Protein AF-A0A1F9DQ48-F1 (afdb_monomer_lite)

Foldseek 3Di:
DVQLLVQLLVLQVVPPVHDSVLLSVLLVQQCVLCVPVPDQDPVNVVPDDDPSLVSLCVVLVVDPCSVVSNVSNVCLVVCPDPSSLSSQLSVLLVVLLVLLQCVLVPNPCSVVVNVVSLVSRDDPSSNVVSVVSNVDRNCVVPDDPPDPPPDDPDDPPPPDD

Sequence (161 aa):
SFRTAIIGYILARLDPEADSRKTMLMCLFHDLHEARTGDHNYVNKRYVSVDEEGAIKDLAGKTPFADEIVSLTDEFNAGESLESRISRDADQIDLIMELKMQNDLGNRYADDWLHFALKRIVTENAKMMAQEILTTDSTDWWFDKKTDLWVNGPKNNKKSK

Structure (mmCIF, N/CA/C/O backbone):
data_AF-A0A1F9DQ48-F1
#
_entry.id   AF-A0A1F9DQ48-F1
#
loop_
_atom_site.group_PDB
_atom_site.id
_atom_site.type_symbol
_atom_site.label_atom_id
_atom_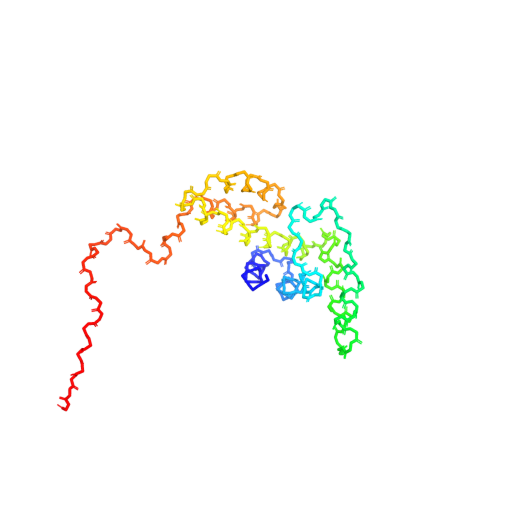site.label_alt_id
_atom_site.label_comp_id
_atom_site.label_asym_id
_atom_site.label_entity_id
_atom_site.label_seq_id
_atom_site.pdbx_PDB_ins_code
_atom_site.Cartn_x
_atom_site.Cartn_y
_atom_site.Cartn_z
_atom_site.occupancy
_atom_site.B_iso_or_equiv
_atom_site.auth_seq_id
_atom_site.auth_comp_id
_atom_site.auth_asym_id
_atom_site.auth_atom_id
_atom_site.pdbx_PDB_model_num
ATOM 1 N N . SER A 1 1 ? -0.394 -7.013 0.425 1.00 94.62 1 SER A N 1
ATOM 2 C CA . SER A 1 1 ? -0.089 -6.786 1.863 1.00 94.62 1 SER A CA 1
ATOM 3 C C . SER A 1 1 ? 1.387 -6.917 2.302 1.00 94.62 1 SER A C 1
ATOM 5 O O . SER A 1 1 ? 1.860 -5.994 2.953 1.00 94.62 1 SER A O 1
ATOM 7 N N . PHE A 1 2 ? 2.175 -7.981 2.034 1.00 98.06 2 PHE A N 1
ATOM 8 C CA . PHE A 1 2 ? 3.558 -8.063 2.596 1.00 98.06 2 PHE A CA 1
ATOM 9 C C . PHE A 1 2 ? 4.512 -6.954 2.106 1.00 98.06 2 PHE A C 1
ATOM 11 O O . PHE A 1 2 ? 5.084 -6.229 2.922 1.00 98.06 2 PHE A O 1
ATOM 18 N N . ARG A 1 3 ? 4.685 -6.797 0.783 1.00 98.25 3 ARG A N 1
ATOM 19 C CA . ARG A 1 3 ? 5.542 -5.737 0.217 1.00 98.25 3 ARG A CA 1
ATOM 20 C C . ARG A 1 3 ? 4.960 -4.354 0.529 1.00 98.25 3 ARG A C 1
ATOM 22 O O . ARG A 1 3 ? 5.708 -3.478 0.953 1.00 98.25 3 ARG A O 1
ATOM 29 N N . THR A 1 4 ? 3.634 -4.217 0.470 1.00 98.69 4 THR A N 1
ATOM 30 C CA . THR A 1 4 ? 2.868 -3.054 0.950 1.00 98.69 4 THR A CA 1
ATOM 31 C C . THR A 1 4 ? 3.257 -2.623 2.367 1.00 98.69 4 THR A C 1
ATOM 33 O O . THR A 1 4 ? 3.498 -1.447 2.612 1.00 98.69 4 THR A O 1
ATOM 36 N N . ALA A 1 5 ? 3.362 -3.561 3.312 1.00 98.75 5 ALA A N 1
ATOM 37 C CA . ALA A 1 5 ? 3.705 -3.261 4.701 1.00 98.75 5 ALA A CA 1
ATOM 38 C C . ALA A 1 5 ? 5.147 -2.763 4.856 1.00 98.75 5 ALA A C 1
ATOM 40 O O . ALA A 1 5 ? 5.396 -1.837 5.626 1.00 98.75 5 ALA A O 1
ATOM 41 N N . ILE A 1 6 ? 6.088 -3.323 4.089 1.00 98.81 6 ILE A N 1
ATOM 42 C CA . ILE A 1 6 ? 7.478 -2.845 4.054 1.00 98.81 6 ILE A CA 1
ATOM 43 C C . ILE A 1 6 ? 7.546 -1.434 3.461 1.00 98.81 6 ILE A C 1
ATOM 45 O O . ILE A 1 6 ? 8.198 -0.564 4.036 1.00 98.81 6 ILE A O 1
ATOM 49 N N . ILE A 1 7 ? 6.856 -1.189 2.342 1.00 98.81 7 ILE A N 1
ATOM 50 C CA . ILE A 1 7 ? 6.793 0.135 1.709 1.00 98.81 7 ILE A CA 1
ATOM 51 C C . ILE A 1 7 ? 6.168 1.151 2.672 1.00 98.81 7 ILE A C 1
ATOM 53 O O . ILE A 1 7 ? 6.746 2.210 2.897 1.00 98.81 7 ILE A O 1
ATOM 57 N N . GLY A 1 8 ? 5.035 0.812 3.293 1.00 98.75 8 GLY A N 1
ATOM 58 C CA . GLY A 1 8 ? 4.347 1.670 4.257 1.00 98.75 8 GLY A CA 1
ATOM 59 C C . GLY A 1 8 ? 5.219 1.997 5.465 1.00 98.75 8 GLY A C 1
ATOM 60 O O . GLY A 1 8 ? 5.305 3.156 5.861 1.00 98.75 8 GLY A O 1
ATOM 61 N N . TYR A 1 9 ? 5.950 1.010 5.995 1.00 98.81 9 TYR A N 1
ATOM 62 C CA . TYR A 1 9 ? 6.952 1.249 7.032 1.00 98.81 9 TYR A CA 1
ATOM 63 C C . TYR A 1 9 ? 8.018 2.249 6.565 1.00 98.81 9 TYR A C 1
ATOM 65 O O . TYR A 1 9 ? 8.298 3.205 7.279 1.00 98.81 9 TYR A O 1
ATOM 73 N N . ILE A 1 10 ? 8.595 2.074 5.371 1.00 98.69 10 ILE A N 1
ATOM 74 C CA . ILE A 1 10 ? 9.619 2.988 4.841 1.00 98.69 10 ILE A CA 1
ATOM 75 C C . ILE A 1 10 ? 9.057 4.405 4.678 1.00 98.69 10 ILE A C 1
ATOM 77 O O . ILE A 1 10 ? 9.678 5.351 5.155 1.00 98.69 10 ILE A O 1
ATOM 81 N N . LEU A 1 11 ? 7.885 4.561 4.061 1.00 98.69 11 LEU A N 1
ATOM 82 C CA . LEU A 1 11 ? 7.252 5.866 3.855 1.00 98.69 11 LEU A CA 1
ATOM 83 C C . LEU A 1 11 ? 6.939 6.565 5.179 1.00 98.69 11 LEU A C 1
ATOM 85 O O . LEU A 1 11 ? 7.270 7.737 5.335 1.00 98.69 11 LEU A O 1
ATOM 89 N N . ALA A 1 12 ? 6.394 5.841 6.158 1.00 98.56 12 ALA A N 1
ATOM 90 C CA . ALA A 1 12 ? 6.158 6.380 7.493 1.00 98.56 12 ALA A CA 1
ATOM 91 C C . ALA A 1 12 ? 7.463 6.733 8.221 1.00 98.56 12 ALA A C 1
ATOM 93 O O . ALA A 1 12 ? 7.483 7.634 9.040 1.00 98.56 12 ALA A O 1
ATOM 94 N N . ARG A 1 13 ? 8.587 6.069 7.925 1.00 9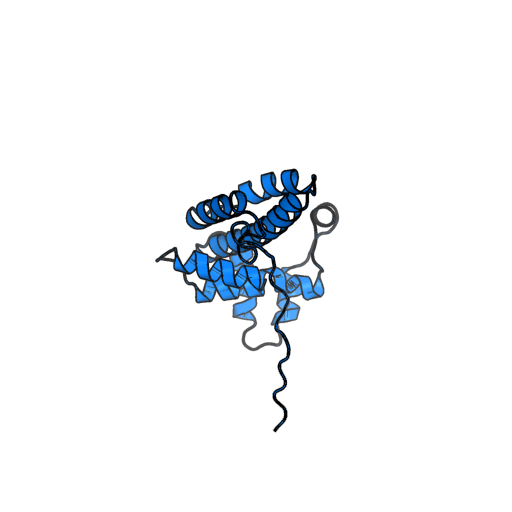8.44 13 ARG A N 1
ATOM 95 C CA . ARG A 1 13 ? 9.900 6.445 8.481 1.00 98.44 13 ARG A CA 1
ATOM 96 C C . ARG A 1 13 ? 10.510 7.687 7.829 1.00 98.44 13 ARG A C 1
ATOM 98 O O . ARG A 1 13 ? 11.432 8.254 8.414 1.00 98.44 13 ARG A O 1
ATOM 105 N N . LEU A 1 14 ? 10.023 8.088 6.657 1.00 97.81 14 LEU A N 1
ATOM 106 C CA . LEU A 1 14 ? 10.395 9.334 5.980 1.00 97.81 14 LEU A CA 1
ATOM 107 C C . LEU A 1 14 ? 9.519 10.522 6.411 1.00 97.81 14 LEU A C 1
ATOM 109 O O . LEU A 1 14 ? 9.837 11.659 6.066 1.00 97.81 14 LEU A O 1
ATOM 113 N N . ASP A 1 15 ? 8.439 10.272 7.154 1.00 96.44 15 ASP A N 1
ATOM 114 C CA . ASP A 1 15 ? 7.541 11.290 7.692 1.00 96.44 15 ASP A CA 1
ATOM 115 C C . ASP A 1 15 ? 7.629 11.308 9.233 1.00 96.44 15 ASP A C 1
ATOM 117 O O . ASP A 1 15 ? 7.250 10.335 9.884 1.00 96.44 15 ASP A O 1
ATOM 121 N N . PRO A 1 16 ? 8.155 12.379 9.856 1.00 94.62 16 PRO A N 1
ATOM 122 C CA . PRO A 1 16 ? 8.385 12.411 11.299 1.00 94.62 16 PRO A CA 1
ATOM 123 C C . PRO A 1 16 ? 7.100 12.389 12.140 1.00 94.62 16 PRO A C 1
ATOM 125 O O . PRO A 1 16 ? 7.186 12.117 13.338 1.00 94.62 16 PRO A O 1
ATOM 128 N N . GLU A 1 17 ? 5.939 12.692 11.553 1.00 97.44 17 GLU A N 1
ATOM 129 C CA . GLU A 1 17 ? 4.655 12.731 12.261 1.00 97.44 17 GLU A CA 1
ATOM 130 C C . GLU A 1 17 ? 3.898 11.396 12.195 1.00 97.44 17 GLU A C 1
ATOM 132 O O . GLU A 1 17 ? 2.944 11.200 12.946 1.00 97.44 17 GLU A O 1
ATOM 137 N N . ALA A 1 18 ? 4.322 10.468 11.331 1.00 98.19 18 ALA A N 1
ATOM 138 C CA . ALA A 1 18 ? 3.623 9.210 11.097 1.00 98.19 18 ALA A CA 1
ATOM 139 C C . ALA A 1 18 ? 4.001 8.109 12.102 1.00 98.19 18 ALA A C 1
ATOM 141 O O . ALA A 1 18 ? 5.177 7.839 12.373 1.00 98.19 18 ALA A O 1
ATOM 142 N N . ASP A 1 19 ? 3.004 7.359 12.578 1.00 98.62 19 ASP A N 1
ATOM 143 C CA . ASP A 1 19 ? 3.251 6.119 13.314 1.00 98.62 19 ASP A CA 1
ATOM 144 C C . ASP A 1 19 ? 3.556 4.960 12.346 1.00 98.62 19 ASP A C 1
ATOM 146 O O . ASP A 1 19 ? 2.673 4.338 11.743 1.00 98.62 19 ASP A O 1
ATOM 150 N N . SER A 1 20 ? 4.844 4.625 12.226 1.00 98.31 20 SER A N 1
ATOM 151 C CA . SER A 1 20 ? 5.310 3.514 11.381 1.00 98.31 20 SER A CA 1
ATOM 152 C C . SER A 1 20 ? 4.781 2.133 11.792 1.00 98.31 20 SER A C 1
ATOM 154 O O . SER A 1 20 ? 4.586 1.281 10.923 1.00 98.31 20 SER A O 1
ATOM 156 N N . ARG A 1 21 ? 4.511 1.890 13.085 1.00 98.31 21 ARG A N 1
ATOM 157 C CA . ARG A 1 21 ? 3.949 0.613 13.554 1.00 98.31 21 ARG A CA 1
ATOM 158 C C . ARG A 1 21 ? 2.496 0.509 13.119 1.00 98.31 21 ARG A C 1
ATOM 160 O O . ARG A 1 21 ? 2.104 -0.518 12.568 1.00 98.31 21 ARG A O 1
ATOM 167 N N . LYS A 1 22 ? 1.716 1.565 13.353 1.00 98.62 22 LYS A N 1
ATOM 168 C CA . LYS A 1 22 ? 0.306 1.628 12.957 1.00 98.62 22 LYS A CA 1
ATOM 169 C C . LYS A 1 22 ? 0.152 1.516 11.442 1.00 98.62 22 LYS A C 1
ATOM 171 O O . LYS A 1 22 ? -0.633 0.693 10.987 1.00 98.62 22 LYS A O 1
ATOM 176 N N . THR A 1 23 ? 0.957 2.254 10.677 1.00 98.75 23 THR A N 1
ATOM 177 C CA . THR A 1 23 ? 0.985 2.182 9.204 1.00 98.75 23 THR A CA 1
ATOM 178 C C . THR A 1 23 ? 1.276 0.760 8.723 1.00 98.75 23 THR A C 1
ATOM 180 O O . THR A 1 23 ? 0.556 0.217 7.894 1.00 98.75 23 THR A O 1
ATOM 183 N N . MET A 1 24 ? 2.297 0.105 9.287 1.00 98.62 24 MET A N 1
ATOM 184 C CA . MET A 1 24 ? 2.640 -1.270 8.917 1.00 98.62 24 MET A CA 1
ATOM 185 C C . MET A 1 24 ? 1.503 -2.257 9.225 1.00 98.62 24 MET A C 1
ATOM 187 O O . MET A 1 24 ? 1.204 -3.109 8.392 1.00 98.62 24 MET A O 1
ATOM 191 N N . LEU A 1 25 ? 0.856 -2.144 10.392 1.00 98.44 25 LEU A N 1
ATOM 192 C CA . LEU A 1 25 ? -0.304 -2.975 10.741 1.00 98.44 25 LEU A CA 1
ATOM 193 C C . LEU A 1 25 ? -1.488 -2.712 9.809 1.00 98.44 25 LEU A C 1
ATOM 195 O O . LEU A 1 25 ? -2.115 -3.656 9.341 1.00 98.44 25 LEU A O 1
ATOM 199 N N . MET A 1 26 ? -1.756 -1.449 9.487 1.00 98.62 26 MET A N 1
ATOM 200 C CA . MET A 1 26 ? -2.812 -1.067 8.557 1.00 98.62 26 MET A CA 1
ATOM 201 C C . MET A 1 26 ? -2.578 -1.679 7.169 1.00 98.62 26 MET A C 1
ATOM 203 O O . MET A 1 26 ? -3.468 -2.341 6.643 1.00 98.62 26 MET A O 1
ATOM 207 N N . CYS A 1 27 ? -1.362 -1.585 6.621 1.00 98.75 27 CYS A N 1
ATOM 208 C CA . CYS A 1 27 ? -0.995 -2.249 5.364 1.00 98.75 27 CYS A CA 1
ATOM 209 C C . CYS A 1 27 ? -1.172 -3.777 5.400 1.00 98.75 27 CYS A C 1
ATOM 211 O O . CYS A 1 27 ? -1.449 -4.384 4.367 1.00 98.75 27 CYS A O 1
ATOM 213 N N . LEU A 1 28 ? -0.986 -4.420 6.557 1.00 98.12 28 LEU A N 1
ATOM 214 C CA . LEU A 1 28 ? -1.168 -5.868 6.701 1.00 98.12 28 LEU A CA 1
ATOM 215 C C . LEU A 1 28 ? -2.641 -6.286 6.760 1.00 98.12 28 LEU A C 1
ATOM 217 O O . LEU A 1 28 ? -2.946 -7.411 6.378 1.00 98.12 28 LEU A O 1
ATOM 221 N N . PHE A 1 29 ? -3.524 -5.420 7.264 1.00 97.31 29 PHE A N 1
ATOM 222 C CA . PHE A 1 29 ? -4.925 -5.758 7.530 1.00 97.31 29 PHE A CA 1
ATOM 223 C C . PHE A 1 29 ? -5.933 -5.145 6.553 1.00 97.31 29 PHE A C 1
ATOM 225 O O . PHE A 1 29 ? -7.087 -5.574 6.550 1.00 97.31 29 PHE A O 1
ATOM 232 N N . HIS A 1 30 ? -5.535 -4.170 5.731 1.00 97.19 30 HIS A N 1
ATOM 233 C CA . HIS A 1 30 ? -6.461 -3.446 4.853 1.00 97.19 30 HIS A CA 1
ATOM 234 C C . HIS A 1 30 ? -7.255 -4.358 3.896 1.00 97.19 30 HIS A C 1
ATOM 236 O O . HIS A 1 30 ? -8.452 -4.158 3.713 1.00 97.19 30 HIS A O 1
ATOM 242 N N . ASP A 1 31 ? -6.613 -5.396 3.359 1.00 96.81 31 ASP A N 1
ATOM 243 C CA . ASP A 1 31 ? -7.163 -6.379 2.418 1.00 96.81 31 ASP A CA 1
ATOM 244 C C . ASP A 1 31 ? -7.611 -7.683 3.113 1.00 96.81 31 ASP A C 1
ATOM 246 O O . ASP A 1 31 ? -7.981 -8.654 2.458 1.00 96.81 31 ASP A O 1
ATOM 250 N N . LEU A 1 32 ? -7.633 -7.741 4.454 1.00 95.81 32 LEU A N 1
ATOM 251 C CA . LEU A 1 32 ? -7.908 -8.990 5.181 1.00 95.81 32 LEU A CA 1
ATOM 252 C C . LEU A 1 32 ? -9.296 -9.580 4.857 1.00 95.81 32 LEU A C 1
ATOM 254 O O . LEU A 1 32 ? -9.466 -10.803 4.850 1.00 95.81 32 LEU A O 1
ATOM 258 N N . HIS A 1 33 ? -10.285 -8.732 4.566 1.00 96.06 33 HIS A N 1
ATOM 259 C CA . HIS A 1 33 ? -11.633 -9.161 4.181 1.00 96.06 33 HIS A CA 1
ATOM 260 C C . HIS A 1 33 ? -11.655 -9.974 2.881 1.00 96.06 33 HIS A C 1
ATOM 262 O O . HIS A 1 33 ? -12.512 -10.852 2.728 1.00 96.06 33 HIS A O 1
ATOM 268 N N . GLU A 1 34 ? -10.677 -9.773 1.994 1.00 97.19 34 GLU A N 1
ATOM 269 C CA . GLU A 1 34 ? -10.556 -10.484 0.719 1.00 97.19 34 GLU A CA 1
ATOM 270 C C . GLU A 1 34 ? -10.331 -11.988 0.900 1.00 97.19 34 GLU A C 1
ATOM 272 O O . GLU A 1 34 ? -10.670 -12.776 0.017 1.00 97.19 34 GLU A O 1
ATOM 277 N N . ALA A 1 35 ? -9.895 -12.433 2.085 1.00 96.06 35 ALA A N 1
ATOM 278 C CA . ALA A 1 35 ? -9.862 -13.853 2.433 1.00 96.06 35 ALA A CA 1
ATOM 279 C C . ALA A 1 35 ? -11.251 -14.523 2.378 1.00 96.06 35 ALA A C 1
ATOM 281 O O . ALA A 1 35 ? -11.345 -15.744 2.241 1.00 96.06 35 ALA A O 1
ATOM 282 N N . ARG A 1 36 ? -12.333 -13.741 2.503 1.00 96.69 36 ARG A N 1
ATOM 283 C CA . ARG A 1 36 ? -13.723 -14.215 2.401 1.00 96.69 36 ARG A CA 1
ATOM 284 C C . ARG A 1 36 ? -14.442 -13.719 1.158 1.00 96.69 36 ARG A C 1
ATOM 286 O O . ARG A 1 36 ? -15.308 -14.430 0.655 1.00 96.69 36 ARG A O 1
ATOM 293 N N . THR A 1 37 ? -14.120 -12.516 0.696 1.00 96.75 37 THR A N 1
ATOM 294 C CA . THR A 1 37 ? -14.825 -11.877 -0.423 1.00 96.75 37 THR A CA 1
ATOM 295 C C . THR A 1 37 ? -14.155 -12.144 -1.769 1.00 96.75 37 THR A C 1
ATOM 297 O O . THR A 1 37 ? -14.819 -12.064 -2.795 1.00 96.75 37 THR A O 1
ATOM 300 N N . GLY A 1 38 ? -12.873 -12.525 -1.765 1.00 96.25 38 GLY A N 1
ATOM 301 C CA . GLY A 1 38 ? -12.007 -12.526 -2.941 1.00 96.25 38 GLY A CA 1
ATOM 302 C C . GLY A 1 38 ? -11.498 -11.122 -3.288 1.00 96.25 38 GLY A C 1
ATOM 303 O O . GLY A 1 38 ? -12.111 -10.125 -2.904 1.00 96.25 38 GLY A O 1
ATOM 304 N N . ASP A 1 39 ? -10.394 -11.062 -4.038 1.00 94.88 39 ASP A N 1
ATOM 305 C CA . ASP A 1 39 ? -9.863 -9.818 -4.614 1.00 94.88 39 ASP A CA 1
ATOM 306 C C . ASP A 1 39 ? -10.740 -9.382 -5.796 1.00 94.88 39 ASP A C 1
ATOM 308 O O . ASP A 1 39 ? -10.876 -10.072 -6.817 1.00 94.88 39 ASP A O 1
ATOM 312 N N . HIS A 1 40 ? -11.379 -8.226 -5.641 1.00 94.06 40 HIS A N 1
ATOM 313 C CA . HIS A 1 40 ? -12.267 -7.664 -6.642 1.00 94.06 40 HIS A CA 1
ATOM 314 C C . HIS A 1 40 ? -11.521 -6.700 -7.557 1.00 94.06 40 HIS A C 1
ATOM 316 O O . HIS A 1 40 ? -11.389 -5.503 -7.289 1.00 94.06 40 HIS A O 1
ATOM 322 N N . ASN A 1 41 ? -11.147 -7.201 -8.732 1.00 92.31 41 ASN A N 1
ATOM 323 C CA . ASN A 1 41 ? -10.528 -6.381 -9.763 1.00 92.31 41 ASN A CA 1
ATOM 324 C C . ASN A 1 41 ? -11.495 -5.325 -10.347 1.00 92.31 41 ASN A C 1
ATOM 326 O O . ASN A 1 41 ? -12.692 -5.256 -10.049 1.00 92.31 41 ASN A O 1
ATOM 330 N N . TYR A 1 42 ? -10.971 -4.499 -11.254 1.00 90.00 42 TYR A N 1
ATOM 331 C CA . TYR A 1 42 ? -11.713 -3.410 -11.894 1.00 90.00 42 TYR A CA 1
ATOM 332 C C . TYR A 1 42 ? -13.034 -3.836 -12.566 1.00 90.00 42 TYR A C 1
ATOM 334 O O . TYR A 1 42 ? -13.992 -3.064 -12.573 1.00 90.00 42 TYR A O 1
ATOM 342 N N . VAL A 1 43 ? -13.109 -5.047 -13.125 1.00 94.38 43 VAL A N 1
ATOM 343 C CA . VAL A 1 43 ? -14.338 -5.569 -13.739 1.00 94.38 43 VAL A CA 1
ATOM 344 C C . VAL A 1 43 ? -15.343 -5.965 -12.661 1.00 94.38 43 VAL A C 1
ATOM 346 O O . VAL A 1 43 ? -16.513 -5.605 -12.775 1.00 94.38 43 VAL A O 1
ATOM 349 N N . ASN A 1 44 ? -14.904 -6.641 -11.593 1.00 95.56 44 ASN A N 1
ATOM 350 C CA . ASN A 1 44 ? -15.782 -7.035 -10.485 1.00 95.56 44 ASN A CA 1
ATOM 351 C C . ASN A 1 44 ? -16.448 -5.820 -9.829 1.00 95.56 44 ASN A C 1
ATOM 353 O O . ASN A 1 44 ? -17.660 -5.837 -9.618 1.00 95.56 44 ASN A O 1
ATOM 357 N N . LYS A 1 45 ? -15.695 -4.730 -9.625 1.00 91.69 45 LYS A N 1
ATOM 358 C CA . LYS A 1 45 ? -16.196 -3.471 -9.040 1.00 91.69 45 LYS A CA 1
ATOM 359 C C . LYS A 1 45 ? -17.356 -2.826 -9.817 1.00 91.69 45 LYS A C 1
ATOM 361 O O . LYS A 1 45 ? -18.028 -1.952 -9.282 1.00 91.69 45 LYS A O 1
ATOM 366 N N . ARG A 1 46 ? -17.618 -3.236 -11.066 1.00 95.00 46 ARG A N 1
ATOM 367 C CA . ARG A 1 46 ? -18.760 -2.748 -11.866 1.00 95.00 46 ARG A CA 1
ATOM 368 C C . ARG A 1 46 ? -20.069 -3.486 -11.594 1.00 95.00 46 ARG A C 1
ATOM 370 O O . ARG A 1 46 ? -21.126 -2.954 -11.919 1.00 95.00 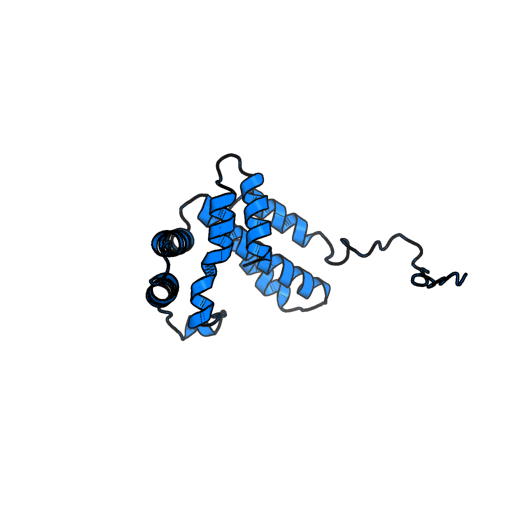46 ARG A O 1
ATOM 377 N N . TYR A 1 47 ? -20.000 -4.708 -11.075 1.00 96.50 47 TYR A N 1
ATOM 378 C CA . TYR A 1 47 ? -21.150 -5.618 -11.028 1.00 96.50 47 TYR A CA 1
ATOM 379 C C . TYR A 1 47 ? -21.389 -6.238 -9.652 1.00 96.50 47 TYR A C 1
ATOM 381 O O . TYR A 1 47 ? -22.453 -6.808 -9.431 1.00 96.50 47 TYR A O 1
ATOM 389 N N . VAL A 1 48 ? -20.419 -6.149 -8.742 1.00 96.44 48 VAL A N 1
ATOM 390 C CA . VAL A 1 48 ? -20.474 -6.787 -7.428 1.00 96.44 48 VAL A CA 1
ATOM 391 C C . VAL A 1 48 ? -20.377 -5.730 -6.334 1.00 96.44 48 VAL A C 1
ATOM 393 O O . VAL A 1 48 ? -19.469 -4.901 -6.345 1.00 96.44 48 VAL A O 1
ATOM 396 N N . SER A 1 49 ? -21.301 -5.788 -5.376 1.00 95.62 49 SER A N 1
ATOM 397 C CA . SER A 1 49 ? -21.236 -5.036 -4.121 1.00 95.62 49 SER A CA 1
ATOM 398 C C . SER A 1 49 ? -20.737 -5.960 -3.014 1.00 95.62 49 SER A C 1
ATOM 400 O O . SER A 1 49 ? -21.277 -7.053 -2.844 1.00 95.62 49 SER A O 1
ATOM 402 N N . VAL A 1 50 ? -19.700 -5.535 -2.294 1.00 95.06 50 VAL A N 1
ATOM 403 C CA . VAL A 1 50 ? -19.049 -6.320 -1.236 1.00 95.06 50 VAL A CA 1
ATOM 404 C C . VAL A 1 50 ? -19.513 -5.834 0.124 1.00 95.06 50 VAL A C 1
ATOM 406 O O . VAL A 1 50 ? -19.561 -4.631 0.362 1.00 95.06 50 VAL A O 1
ATOM 409 N N . ASP A 1 51 ? -19.821 -6.771 1.014 1.00 96.62 51 ASP A N 1
ATOM 410 C CA . ASP A 1 51 ? -20.005 -6.495 2.437 1.00 96.62 51 ASP A CA 1
ATOM 411 C C . ASP A 1 51 ? -18.663 -6.658 3.171 1.00 96.62 51 ASP A C 1
ATOM 413 O O . ASP A 1 51 ? -18.388 -7.690 3.789 1.00 96.62 51 ASP A O 1
ATOM 417 N N . GLU A 1 52 ? -17.780 -5.664 3.024 1.00 95.25 52 GLU A N 1
ATOM 418 C CA . GLU A 1 52 ? -16.453 -5.669 3.661 1.00 95.25 52 GLU A CA 1
ATOM 419 C C . GLU A 1 52 ? -16.568 -5.623 5.191 1.00 95.25 52 GLU A C 1
ATOM 421 O O . GLU A 1 52 ? -15.851 -6.336 5.895 1.00 95.25 52 GLU A O 1
ATOM 426 N N . GLU A 1 53 ? -17.513 -4.830 5.706 1.00 93.94 53 GLU A N 1
ATOM 427 C CA . GLU A 1 53 ? -17.750 -4.660 7.141 1.00 93.94 53 GLU A CA 1
ATOM 428 C C . GLU A 1 53 ? -18.189 -5.980 7.788 1.00 93.94 53 GLU A C 1
ATOM 430 O O . GLU A 1 53 ? -17.623 -6.396 8.804 1.00 93.94 53 GLU A O 1
ATOM 435 N N . GLY A 1 54 ? -19.156 -6.682 7.185 1.00 96.25 54 GLY A N 1
ATOM 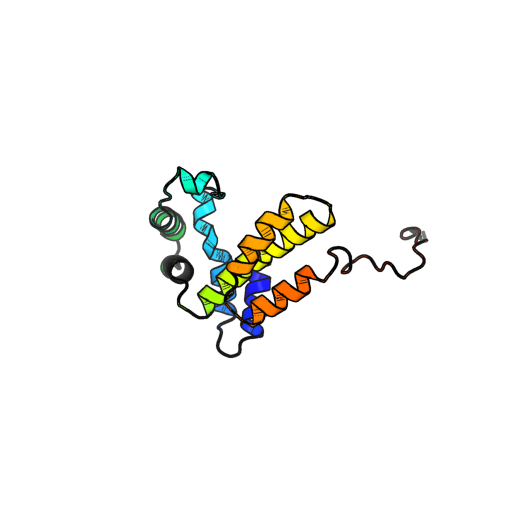436 C CA . GLY A 1 54 ? -19.575 -8.009 7.628 1.00 96.25 54 GLY A CA 1
ATOM 437 C C . GLY A 1 54 ? -18.437 -9.029 7.553 1.00 96.25 54 GLY A C 1
ATOM 438 O O . GLY A 1 54 ? -18.207 -9.780 8.506 1.00 96.25 54 GLY A O 1
ATOM 439 N N . ALA A 1 55 ? -17.662 -9.014 6.463 1.00 96.94 55 ALA A N 1
ATOM 440 C CA . ALA A 1 55 ? -16.528 -9.917 6.286 1.00 96.94 55 ALA A CA 1
ATOM 441 C C . ALA A 1 55 ? -15.439 -9.718 7.356 1.00 96.94 55 ALA A C 1
ATOM 443 O O . ALA A 1 55 ? -14.976 -10.708 7.934 1.00 96.94 55 ALA A O 1
ATOM 444 N N . ILE A 1 56 ? -15.061 -8.470 7.663 1.00 96.06 56 ILE A N 1
ATOM 445 C CA . ILE A 1 56 ? -14.102 -8.163 8.733 1.00 96.06 56 ILE A CA 1
ATOM 446 C C . ILE A 1 56 ? -14.657 -8.535 10.099 1.00 96.06 56 ILE A C 1
ATOM 448 O O . ILE A 1 56 ? -13.955 -9.198 10.863 1.00 96.06 56 ILE A O 1
ATOM 452 N N . LYS A 1 57 ? -15.905 -8.169 10.414 1.00 94.56 57 LYS A N 1
ATOM 453 C CA . LYS A 1 57 ? -16.522 -8.499 11.709 1.00 94.56 57 LYS A CA 1
ATOM 454 C C . LYS A 1 57 ? -16.524 -9.996 11.964 1.00 94.56 57 LYS A C 1
ATOM 456 O O . LYS A 1 57 ? -16.154 -10.434 13.053 1.00 94.56 57 LYS A O 1
ATOM 461 N N . ASP A 1 58 ? -16.857 -10.795 10.960 1.00 95.44 58 ASP A N 1
ATOM 462 C CA . ASP A 1 58 ? -16.838 -12.239 11.123 1.00 95.44 58 ASP A CA 1
ATOM 463 C C . ASP A 1 58 ? -15.416 -12.828 11.192 1.00 95.44 58 ASP A C 1
ATOM 465 O O . ASP A 1 58 ? -15.226 -13.886 11.805 1.00 95.44 58 ASP A O 1
ATOM 469 N N . LEU A 1 59 ? -14.425 -12.228 10.516 1.00 93.81 59 LEU A N 1
ATOM 470 C CA . LEU A 1 59 ? -13.015 -12.643 10.595 1.00 93.81 59 LEU A CA 1
ATOM 471 C C . LEU A 1 59 ? -12.426 -12.336 11.972 1.00 93.81 59 LEU A C 1
ATOM 473 O O . LEU A 1 59 ? -11.758 -13.183 12.565 1.00 93.81 59 LEU A O 1
ATOM 477 N N . ALA A 1 60 ? -12.700 -11.138 12.477 1.00 93.19 60 ALA A N 1
ATOM 478 C CA . ALA A 1 60 ? -12.135 -10.603 13.700 1.00 93.19 60 ALA A CA 1
ATOM 479 C C . ALA A 1 60 ? -12.879 -11.086 14.956 1.00 93.19 60 ALA A C 1
ATOM 481 O O . ALA A 1 60 ? -12.246 -11.351 15.971 1.00 93.19 60 ALA A O 1
ATOM 482 N N . GLY A 1 61 ? -14.202 -11.273 14.903 1.00 88.69 61 GLY A N 1
ATOM 483 C CA . GLY A 1 61 ? -15.095 -11.342 16.072 1.00 88.69 61 GLY A CA 1
ATOM 484 C C . GLY A 1 61 ? -14.868 -12.466 17.094 1.00 88.69 61 GLY A C 1
ATOM 485 O O . GLY A 1 61 ? -15.529 -12.489 18.128 1.00 88.69 61 GLY A O 1
ATOM 486 N N . LYS A 1 62 ? -13.948 -13.404 16.845 1.00 87.00 62 LYS A N 1
ATOM 487 C CA . LYS A 1 62 ? -13.545 -14.442 17.816 1.00 87.00 62 LYS A CA 1
ATOM 488 C C . LYS A 1 62 ? -12.173 -14.192 18.442 1.00 87.00 62 LYS A C 1
ATOM 490 O O . LYS A 1 62 ? -11.730 -15.006 19.253 1.00 87.00 62 LYS A O 1
ATOM 495 N N . THR A 1 63 ? -11.483 -13.119 18.064 1.00 92.31 63 THR A N 1
ATOM 496 C CA . THR A 1 63 ? -10.154 -12.793 18.579 1.00 92.31 63 THR A CA 1
ATOM 497 C C . THR A 1 63 ? -10.241 -11.737 19.689 1.00 92.31 63 THR A C 1
ATOM 499 O O . THR A 1 63 ? -11.124 -10.880 19.664 1.00 92.31 63 THR A O 1
ATOM 502 N N . PRO A 1 64 ? -9.314 -11.744 20.665 1.00 94.75 64 PRO A N 1
ATOM 503 C CA . PRO A 1 64 ? -9.250 -10.701 21.697 1.00 94.75 64 PRO A CA 1
ATOM 504 C C . PRO A 1 64 ? -8.895 -9.299 21.176 1.00 94.75 64 PRO A C 1
ATOM 506 O O . PRO A 1 64 ? -8.973 -8.338 21.929 1.00 94.75 64 PRO A O 1
ATOM 509 N N . PHE A 1 65 ? -8.458 -9.192 19.920 1.00 93.62 65 PHE A N 1
ATOM 510 C CA . PHE A 1 65 ? -7.987 -7.963 19.272 1.00 93.62 65 PHE A CA 1
ATOM 511 C C . PHE A 1 65 ? -8.889 -7.564 18.093 1.00 93.62 65 PHE A C 1
ATOM 513 O O . PHE A 1 65 ? -8.449 -6.884 17.168 1.00 93.62 65 PHE A O 1
ATOM 520 N N . ALA A 1 66 ? -10.152 -8.002 18.109 1.00 95.38 66 ALA A N 1
ATOM 521 C CA . ALA A 1 66 ? -11.097 -7.742 17.030 1.00 95.38 66 ALA A CA 1
ATOM 522 C C . ALA A 1 66 ? -11.270 -6.239 16.747 1.00 95.38 66 ALA A C 1
ATOM 524 O O . ALA A 1 66 ? -11.224 -5.824 15.591 1.00 95.38 66 ALA A O 1
ATOM 525 N N . ASP A 1 67 ? -11.386 -5.434 17.806 1.00 95.62 67 ASP A N 1
ATOM 526 C CA . ASP A 1 67 ? -11.576 -3.983 17.717 1.00 95.62 67 ASP A CA 1
ATOM 527 C C . ASP A 1 67 ? -10.382 -3.274 17.057 1.00 95.62 67 ASP A C 1
ATOM 529 O O . ASP A 1 67 ? -10.571 -2.322 16.302 1.00 95.62 67 ASP A O 1
ATOM 533 N N . GLU A 1 68 ? -9.150 -3.744 17.291 1.00 96.12 68 GLU A N 1
ATOM 534 C CA . GLU A 1 68 ? -7.950 -3.204 16.631 1.00 96.12 68 GLU A CA 1
ATOM 535 C C . GLU A 1 68 ? -8.002 -3.459 15.118 1.00 96.12 68 GLU A C 1
ATOM 537 O O . GLU A 1 68 ? -7.753 -2.547 14.338 1.00 96.12 68 GLU A O 1
ATOM 542 N N . ILE A 1 69 ? -8.386 -4.666 14.687 1.00 96.00 69 ILE A N 1
ATOM 543 C CA . ILE A 1 69 ? -8.500 -4.988 13.255 1.00 96.00 69 ILE A CA 1
ATOM 544 C C . ILE A 1 69 ? -9.599 -4.150 12.602 1.00 96.00 69 ILE A C 1
ATOM 546 O O . ILE A 1 69 ? -9.348 -3.520 11.579 1.00 96.00 69 ILE A O 1
ATOM 550 N N . VAL A 1 70 ? -10.795 -4.123 13.202 1.00 96.19 70 VAL A N 1
ATOM 551 C CA . VAL A 1 70 ? -11.939 -3.362 12.674 1.00 96.19 70 VAL A CA 1
ATOM 552 C C . VAL A 1 70 ? -11.576 -1.882 12.560 1.00 96.19 70 VAL A C 1
ATOM 554 O O . VAL A 1 70 ? -11.715 -1.306 11.487 1.00 96.19 70 VAL A O 1
ATOM 557 N N . SER A 1 71 ? -11.024 -1.284 13.621 1.00 96.88 71 SER A N 1
ATOM 558 C CA . SER A 1 71 ? -10.646 0.135 13.599 1.00 96.88 71 SER A CA 1
ATOM 559 C C . SER A 1 71 ? -9.556 0.461 12.576 1.00 96.88 71 SER A C 1
ATOM 561 O O . SER A 1 71 ? -9.643 1.497 11.919 1.00 96.88 71 SER A O 1
ATOM 563 N N . LEU A 1 72 ? -8.554 -0.408 12.392 1.00 97.88 72 LEU A N 1
ATOM 564 C CA . LEU A 1 72 ? -7.526 -0.217 11.366 1.00 97.88 72 LEU A CA 1
ATOM 565 C C . LEU A 1 72 ? -8.112 -0.265 9.952 1.00 97.88 72 LEU A C 1
ATOM 567 O O . LEU A 1 72 ? -7.739 0.565 9.121 1.00 97.88 72 LEU A O 1
ATOM 571 N N . THR A 1 73 ? -9.017 -1.208 9.673 1.00 96.75 73 THR A N 1
ATOM 572 C CA . THR A 1 73 ? -9.674 -1.306 8.364 1.00 96.75 73 THR A CA 1
ATOM 573 C C . THR A 1 73 ? -10.611 -0.122 8.119 1.00 96.75 73 THR A C 1
ATOM 575 O O . THR A 1 73 ? -10.562 0.469 7.043 1.00 96.75 73 THR A O 1
ATOM 578 N N . ASP A 1 74 ? -11.396 0.292 9.116 1.00 96.88 74 ASP A N 1
ATOM 579 C CA . ASP A 1 74 ? -12.278 1.461 9.015 1.00 96.88 74 ASP A CA 1
ATOM 580 C C . ASP A 1 74 ? -11.479 2.745 8.757 1.00 96.88 74 ASP A C 1
ATOM 582 O O . ASP A 1 74 ? -11.819 3.540 7.878 1.00 96.88 74 ASP A O 1
ATOM 586 N N . GLU A 1 75 ? -10.369 2.937 9.473 1.00 98.38 75 GLU A N 1
ATOM 587 C CA . GLU A 1 75 ? -9.487 4.086 9.277 1.00 98.38 75 GLU A CA 1
ATOM 588 C C . GLU A 1 75 ? -8.815 4.064 7.897 1.00 98.38 75 GLU A C 1
ATOM 590 O O . GLU A 1 75 ? -8.753 5.097 7.219 1.00 98.38 75 GLU A O 1
ATOM 595 N N . PHE A 1 76 ? -8.355 2.893 7.443 1.00 98.38 76 PHE A N 1
ATOM 596 C CA . PHE A 1 76 ? -7.845 2.727 6.084 1.00 98.38 76 PHE A CA 1
ATOM 597 C C . PHE A 1 76 ? -8.908 3.085 5.043 1.00 98.38 76 PHE A C 1
ATOM 599 O O . PHE A 1 76 ? -8.591 3.761 4.066 1.00 98.38 76 PHE A O 1
ATOM 606 N N . ASN A 1 77 ? -10.162 2.676 5.249 1.00 96.44 77 ASN A N 1
ATOM 607 C CA . ASN A 1 77 ? -11.290 2.927 4.350 1.00 96.44 77 ASN A CA 1
ATOM 608 C C . ASN A 1 77 ? -11.763 4.391 4.362 1.00 96.44 77 ASN A C 1
ATOM 610 O O . ASN A 1 77 ? -12.169 4.907 3.316 1.00 96.44 77 ASN A O 1
ATOM 614 N N . ALA A 1 78 ? -11.612 5.103 5.479 1.00 97.56 78 ALA A N 1
ATOM 615 C CA . ALA A 1 78 ? -11.820 6.548 5.533 1.00 97.56 78 ALA A CA 1
ATOM 616 C C . ALA A 1 78 ? -10.741 7.303 4.734 1.00 97.56 78 ALA A C 1
ATOM 618 O O . ALA A 1 78 ? -11.055 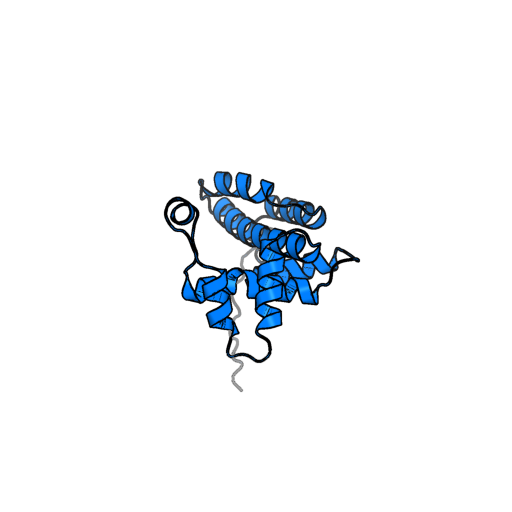8.162 3.912 1.00 97.56 78 ALA A O 1
ATOM 619 N N . GLY A 1 79 ? -9.462 6.941 4.904 1.00 97.50 79 GLY A N 1
ATOM 620 C CA . GLY A 1 79 ? -8.356 7.557 4.158 1.00 97.50 79 GLY A CA 1
ATOM 621 C C . GLY A 1 79 ? -8.051 9.007 4.540 1.00 97.50 79 GLY A C 1
ATOM 622 O O . GLY A 1 79 ? -7.519 9.759 3.721 1.00 97.50 79 GLY A O 1
ATOM 623 N N . GLU A 1 80 ? -8.434 9.416 5.747 1.00 97.62 80 GLU A N 1
ATOM 624 C CA . GLU A 1 80 ? -8.328 10.799 6.222 1.00 97.62 80 GLU A CA 1
ATOM 625 C C . GLU A 1 80 ? -7.076 11.030 7.081 1.00 97.62 80 GLU A C 1
ATOM 627 O O . GLU A 1 80 ? -6.463 12.102 7.028 1.00 97.62 80 GLU A O 1
ATOM 632 N N . SER A 1 81 ? -6.668 10.022 7.858 1.00 98.44 81 SER A N 1
ATOM 633 C CA . SER A 1 81 ? -5.483 10.094 8.718 1.00 98.44 81 SER A CA 1
ATOM 634 C C . SER A 1 81 ? -4.181 10.121 7.912 1.00 98.44 81 SER A C 1
ATOM 636 O O . SER A 1 81 ? -4.143 9.847 6.709 1.00 98.44 81 SER A O 1
ATOM 638 N N . LEU A 1 82 ? -3.078 10.490 8.563 1.00 98.56 82 LEU A N 1
ATOM 639 C CA . LEU A 1 82 ? -1.762 10.425 7.932 1.00 98.56 82 LEU A CA 1
ATOM 640 C C . LEU A 1 82 ? -1.393 8.970 7.600 1.00 98.56 82 LEU A C 1
ATOM 642 O O . LEU A 1 82 ? -1.036 8.674 6.462 1.00 98.56 82 LEU A O 1
ATOM 646 N N . GLU A 1 83 ? -1.580 8.052 8.547 1.00 98.75 83 GLU A N 1
ATOM 647 C CA . GLU A 1 83 ? -1.254 6.633 8.386 1.00 98.75 83 GLU A CA 1
ATOM 648 C C . GLU A 1 83 ? -2.103 5.958 7.306 1.00 98.75 83 GLU A C 1
ATOM 650 O O 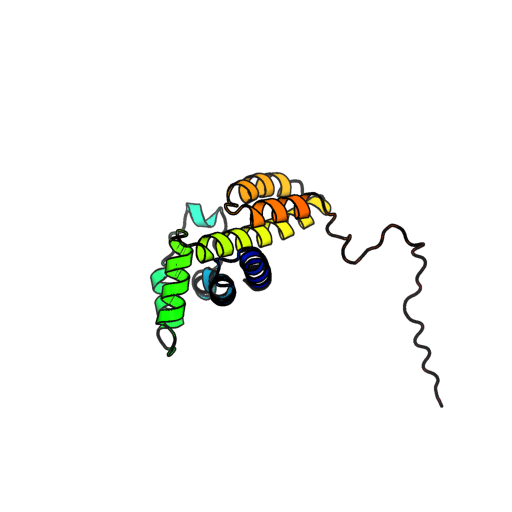. GLU A 1 83 ? -1.575 5.154 6.539 1.00 98.75 83 GLU A O 1
ATOM 655 N N . SER A 1 84 ? -3.391 6.298 7.188 1.00 98.62 84 SER A N 1
ATOM 656 C CA . SER A 1 84 ? -4.249 5.753 6.125 1.00 98.62 84 SER A CA 1
ATOM 657 C C . SER A 1 84 ? -3.854 6.252 4.742 1.00 98.62 84 SER A C 1
ATOM 659 O O . SER A 1 84 ? -3.819 5.462 3.798 1.00 98.62 84 SER A O 1
ATOM 661 N N . ARG A 1 85 ? -3.464 7.524 4.610 1.00 98.75 85 ARG A N 1
ATOM 662 C CA . ARG A 1 85 ? -2.931 8.060 3.349 1.00 98.75 85 ARG A CA 1
ATOM 663 C C . ARG A 1 85 ? -1.609 7.400 2.968 1.00 98.75 85 ARG A C 1
ATOM 665 O O . ARG A 1 85 ? -1.474 6.958 1.832 1.00 98.75 85 ARG A O 1
ATOM 672 N N . ILE A 1 86 ? -0.682 7.249 3.916 1.00 98.81 86 ILE A N 1
ATOM 673 C CA . ILE A 1 86 ? 0.590 6.551 3.678 1.00 98.81 86 ILE A CA 1
ATOM 674 C C . ILE A 1 86 ? 0.354 5.077 3.318 1.00 98.81 86 ILE A C 1
ATOM 676 O O . ILE A 1 86 ? 0.984 4.565 2.397 1.00 98.81 86 ILE A O 1
ATOM 680 N N . SER A 1 87 ? -0.563 4.392 4.003 1.00 98.81 87 SER A N 1
ATOM 681 C CA . SER A 1 87 ? -0.863 2.977 3.739 1.00 98.81 87 SER A CA 1
ATOM 682 C C . SER A 1 87 ? -1.484 2.774 2.355 1.00 98.81 87 SER A C 1
ATOM 684 O O . SER A 1 87 ? -1.115 1.843 1.642 1.00 98.81 87 SER A O 1
ATOM 686 N N . ARG A 1 88 ? -2.385 3.671 1.934 1.00 98.75 88 ARG A N 1
ATOM 687 C CA . ARG A 1 88 ? -2.955 3.675 0.576 1.00 98.75 88 ARG A CA 1
ATOM 688 C C . ARG A 1 88 ? -1.902 3.965 -0.487 1.00 98.75 88 ARG A C 1
ATOM 690 O O . ARG A 1 88 ? -1.881 3.301 -1.518 1.00 98.75 88 ARG A O 1
ATOM 697 N N . ASP A 1 89 ? -1.012 4.919 -0.233 1.00 98.81 89 ASP A N 1
ATOM 698 C CA . ASP A 1 89 ? 0.110 5.195 -1.127 1.00 98.81 89 ASP A CA 1
ATOM 699 C C . ASP A 1 89 ? 1.042 3.984 -1.245 1.00 98.81 89 ASP A C 1
ATOM 701 O O . ASP A 1 89 ? 1.485 3.660 -2.344 1.00 98.81 89 ASP A O 1
ATOM 705 N N . ALA A 1 90 ? 1.303 3.281 -0.141 1.00 98.88 90 ALA A N 1
ATOM 706 C CA . ALA A 1 90 ? 2.108 2.067 -0.140 1.00 98.88 90 ALA A CA 1
ATOM 707 C C . ALA A 1 90 ? 1.476 0.944 -0.974 1.00 98.88 90 ALA A C 1
ATOM 709 O O . ALA A 1 90 ? 2.193 0.249 -1.694 1.00 98.88 90 ALA A O 1
ATOM 710 N N . ASP A 1 91 ? 0.152 0.782 -0.908 1.00 98.62 91 ASP A N 1
ATOM 711 C CA . ASP A 1 91 ? -0.595 -0.167 -1.743 1.00 98.62 91 ASP A CA 1
ATOM 712 C C . ASP A 1 91 ? -0.494 0.195 -3.232 1.00 98.62 91 ASP A C 1
ATOM 714 O O . ASP A 1 91 ? -0.161 -0.636 -4.079 1.00 98.62 91 ASP A O 1
ATOM 718 N N . GLN A 1 92 ? -0.659 1.476 -3.563 1.00 98.44 92 GLN A N 1
ATOM 719 C CA . GLN A 1 92 ? -0.493 1.930 -4.941 1.00 98.44 92 GLN A CA 1
ATOM 720 C C . GLN A 1 92 ? 0.954 1.807 -5.434 1.00 98.44 92 GLN A C 1
ATOM 722 O O . GLN A 1 92 ? 1.162 1.460 -6.594 1.00 98.44 92 GLN A O 1
ATOM 727 N N . ILE A 1 93 ? 1.959 2.039 -4.586 1.00 98.81 93 ILE A N 1
ATOM 728 C CA . ILE A 1 93 ? 3.368 1.823 -4.940 1.00 98.81 93 ILE A CA 1
ATOM 729 C C . ILE A 1 93 ? 3.644 0.341 -5.195 1.00 98.81 93 ILE A C 1
ATOM 731 O O . ILE A 1 93 ? 4.335 0.023 -6.161 1.00 98.81 93 ILE A O 1
ATOM 735 N N . ASP A 1 94 ? 3.082 -0.563 -4.391 1.00 98.62 94 ASP A N 1
ATOM 736 C CA . ASP A 1 94 ? 3.206 -2.008 -4.606 1.00 98.62 94 ASP A CA 1
ATOM 737 C C . ASP A 1 94 ? 2.692 -2.413 -6.001 1.00 98.62 94 ASP A C 1
ATOM 739 O O . ASP A 1 94 ? 3.379 -3.114 -6.753 1.00 98.62 94 ASP A O 1
ATOM 743 N N . LEU A 1 95 ? 1.531 -1.874 -6.394 1.00 97.88 95 LEU A N 1
ATOM 744 C CA . LEU A 1 95 ? 0.976 -2.030 -7.739 1.00 97.88 95 LEU A CA 1
ATOM 745 C C . LEU A 1 95 ? 1.864 -1.387 -8.818 1.00 97.88 95 LEU A C 1
ATOM 747 O O . LEU A 1 95 ? 2.090 -1.991 -9.866 1.00 97.88 95 LEU A O 1
ATOM 751 N N . ILE A 1 96 ? 2.384 -0.178 -8.588 1.00 98.50 96 ILE A N 1
ATOM 752 C CA . ILE A 1 96 ? 3.272 0.516 -9.536 1.00 98.50 96 ILE A CA 1
ATOM 753 C C . ILE A 1 96 ? 4.547 -0.296 -9.780 1.00 98.50 96 ILE A C 1
ATOM 755 O O . ILE A 1 96 ? 4.974 -0.395 -10.928 1.00 98.50 96 ILE A O 1
ATOM 759 N N . MET A 1 97 ? 5.135 -0.913 -8.751 1.00 98.12 97 MET A N 1
ATOM 760 C CA . MET A 1 97 ? 6.314 -1.771 -8.911 1.00 98.12 97 MET A CA 1
ATOM 761 C C . MET A 1 97 ? 6.020 -2.982 -9.802 1.00 98.12 97 MET A C 1
ATOM 763 O O . MET A 1 97 ? 6.822 -3.300 -10.682 1.00 98.12 97 MET A O 1
ATOM 767 N N . GLU A 1 98 ? 4.867 -3.631 -9.615 1.00 97.44 98 GLU A N 1
ATOM 768 C CA . GLU A 1 98 ? 4.441 -4.736 -10.481 1.00 97.44 98 GLU A CA 1
ATOM 769 C C . GLU A 1 98 ? 4.237 -4.258 -11.923 1.00 97.44 98 GLU A C 1
ATOM 771 O O . GLU A 1 98 ? 4.795 -4.826 -12.860 1.00 97.44 98 GLU A O 1
ATOM 776 N N . LEU A 1 99 ? 3.499 -3.165 -12.117 1.00 97.94 99 LEU A N 1
ATOM 777 C CA . LEU A 1 99 ? 3.237 -2.621 -13.446 1.00 97.94 99 LEU A CA 1
ATOM 778 C C . LEU A 1 99 ? 4.514 -2.154 -14.150 1.00 97.94 99 LEU A C 1
ATOM 780 O O . LEU A 1 99 ? 4.651 -2.361 -15.353 1.00 97.94 99 LEU A O 1
ATOM 784 N N . LYS A 1 100 ? 5.467 -1.567 -13.422 1.00 97.88 100 LYS A N 1
ATOM 785 C CA . LYS A 1 100 ? 6.771 -1.179 -13.965 1.00 97.88 100 LYS A CA 1
ATOM 786 C C . LYS A 1 100 ? 7.565 -2.395 -14.431 1.00 97.88 100 LYS A C 1
ATOM 788 O O . LYS A 1 100 ? 8.119 -2.365 -15.524 1.00 97.88 100 LYS A O 1
ATOM 793 N N . MET A 1 101 ? 7.573 -3.479 -13.659 1.00 97.25 101 MET A N 1
ATOM 794 C CA . MET A 1 101 ? 8.196 -4.732 -14.090 1.00 97.25 101 MET A CA 1
ATOM 795 C C . MET A 1 101 ? 7.521 -5.284 -15.355 1.00 97.25 101 MET A C 1
ATOM 797 O O . MET A 1 101 ? 8.201 -5.663 -16.303 1.00 97.25 101 MET A O 1
ATOM 801 N N . GLN A 1 102 ? 6.185 -5.284 -15.413 1.00 97.94 102 GLN A N 1
ATOM 802 C CA . GLN A 1 102 ? 5.450 -5.694 -16.615 1.00 97.94 102 GLN A CA 1
ATOM 803 C C . GLN A 1 102 ? 5.785 -4.808 -17.825 1.00 97.94 102 GLN A C 1
ATOM 805 O O . GLN A 1 102 ? 5.912 -5.312 -18.942 1.00 97.94 102 GLN A O 1
ATOM 810 N N . ASN A 1 103 ? 5.953 -3.505 -17.607 1.00 97.44 103 ASN A N 1
ATOM 811 C CA . ASN A 1 103 ? 6.359 -2.552 -18.633 1.00 97.44 103 ASN A CA 1
ATOM 812 C C . ASN A 1 103 ? 7.756 -2.867 -19.185 1.00 97.44 103 ASN A C 1
ATOM 814 O O . ASN A 1 103 ? 7.908 -3.007 -20.396 1.00 97.44 103 ASN A O 1
ATOM 818 N N . ASP A 1 104 ? 8.735 -3.095 -18.304 1.00 96.75 104 ASP A N 1
ATOM 819 C CA . ASP A 1 104 ? 10.105 -3.470 -18.686 1.00 96.75 104 ASP A CA 1
ATOM 820 C C . ASP A 1 104 ? 10.149 -4.786 -19.480 1.00 96.75 104 ASP A C 1
ATOM 822 O O . ASP A 1 104 ? 10.983 -4.962 -20.367 1.00 96.75 104 ASP A O 1
ATOM 826 N N . LEU A 1 105 ? 9.214 -5.701 -19.205 1.00 96.69 105 LEU A N 1
ATOM 827 C CA . LEU A 1 105 ? 9.034 -6.952 -19.949 1.00 96.69 105 LEU A CA 1
ATOM 828 C C . LEU A 1 105 ? 8.279 -6.778 -21.284 1.00 96.69 105 LEU A C 1
ATOM 830 O O . LEU A 1 105 ? 8.103 -7.750 -22.021 1.00 96.69 105 LEU A O 1
ATOM 834 N N . GLY A 1 106 ? 7.834 -5.564 -21.619 1.00 96.88 106 GLY A N 1
ATOM 835 C CA . GLY A 1 106 ? 7.168 -5.228 -22.880 1.00 96.88 106 GLY A CA 1
ATOM 836 C C . GLY A 1 106 ? 5.643 -5.385 -22.876 1.00 96.88 106 GLY A C 1
ATOM 837 O O . GLY A 1 106 ? 5.024 -5.407 -23.946 1.00 96.88 106 GLY A O 1
ATOM 838 N N . ASN A 1 107 ? 4.997 -5.496 -21.711 1.00 97.75 107 ASN A N 1
ATOM 839 C CA . ASN A 1 107 ? 3.538 -5.523 -21.628 1.00 97.75 107 ASN A CA 1
ATOM 840 C C . ASN A 1 107 ? 2.949 -4.133 -21.916 1.00 97.75 107 ASN A C 1
ATOM 842 O O . ASN A 1 107 ? 2.804 -3.301 -21.024 1.00 97.75 107 ASN A O 1
ATOM 846 N N . ARG A 1 108 ? 2.518 -3.920 -23.164 1.00 95.25 108 ARG A N 1
ATOM 847 C CA . ARG A 1 108 ? 1.941 -2.648 -23.637 1.00 95.25 108 ARG A CA 1
ATOM 848 C C . ARG A 1 108 ? 0.738 -2.130 -22.842 1.00 95.25 108 ARG A C 1
ATOM 850 O O . ARG A 1 108 ? 0.414 -0.957 -22.952 1.00 95.25 108 ARG A O 1
ATOM 857 N N . TYR A 1 109 ? 0.019 -2.993 -22.120 1.00 94.38 109 TYR A N 1
ATOM 858 C CA . TYR A 1 109 ? -1.136 -2.559 -21.330 1.00 94.38 109 TYR A CA 1
ATOM 859 C C . TYR A 1 109 ? -0.715 -1.947 -19.991 1.00 94.38 109 TYR A C 1
ATOM 861 O O . TYR A 1 109 ? -1.509 -1.238 -19.382 1.00 94.38 109 TYR A O 1
ATOM 869 N N . ALA A 1 110 ? 0.510 -2.209 -19.521 1.00 97.06 110 ALA A N 1
ATOM 870 C CA . ALA A 1 110 ? 0.988 -1.717 -18.234 1.00 97.06 110 ALA A CA 1
ATOM 871 C C . ALA A 1 110 ? 1.028 -0.182 -18.175 1.00 97.06 110 ALA A C 1
ATOM 873 O O . ALA A 1 110 ? 0.702 0.381 -17.133 1.00 97.06 110 ALA A O 1
ATOM 874 N N . ASP A 1 111 ? 1.343 0.489 -19.289 1.00 94.81 111 ASP A N 1
ATOM 875 C CA . ASP A 1 111 ? 1.361 1.956 -19.393 1.00 94.81 111 ASP A CA 1
ATOM 876 C C . ASP A 1 111 ? 0.022 2.598 -19.011 1.00 94.81 111 ASP A C 1
ATOM 878 O O . ASP A 1 111 ? -0.017 3.542 -18.216 1.00 94.81 111 ASP A O 1
ATOM 882 N N . ASP A 1 112 ? -1.087 2.058 -19.526 1.00 94.44 112 ASP A N 1
ATOM 883 C CA . ASP A 1 112 ? -2.424 2.584 -19.240 1.00 94.44 112 ASP A CA 1
ATOM 884 C C . ASP A 1 112 ? -2.726 2.496 -17.738 1.00 94.44 112 ASP A C 1
ATOM 886 O O . ASP A 1 112 ? -3.220 3.449 -17.131 1.00 94.44 112 ASP A O 1
ATOM 890 N N . TRP A 1 113 ? -2.389 1.368 -17.110 1.00 95.69 113 TRP A N 1
ATOM 891 C CA . TRP A 1 113 ? -2.599 1.168 -15.677 1.00 95.69 113 TRP A CA 1
ATOM 892 C C . TRP A 1 113 ? -1.663 2.029 -14.822 1.00 95.69 113 TRP A C 1
ATOM 894 O O . TRP A 1 113 ? -2.126 2.599 -13.831 1.00 95.69 113 TRP A O 1
ATOM 904 N N . LEU A 1 114 ? -0.394 2.192 -15.217 1.00 97.00 114 LEU A N 1
ATOM 905 C CA . LEU A 1 114 ? 0.565 3.076 -14.542 1.00 97.00 114 LEU A CA 1
ATOM 906 C C . LEU A 1 114 ? 0.041 4.510 -14.495 1.00 97.00 114 LEU A C 1
ATOM 908 O O . LEU A 1 114 ? 0.054 5.139 -13.436 1.00 97.00 114 LEU A O 1
ATOM 912 N N . HIS A 1 115 ? -0.495 5.005 -15.613 1.00 95.88 115 HIS A N 1
ATOM 913 C CA . HIS A 1 115 ? -1.066 6.346 -15.691 1.00 95.88 115 HIS A CA 1
ATOM 914 C C . HIS A 1 115 ? -2.166 6.588 -14.643 1.00 95.88 115 HIS A C 1
ATOM 916 O O . HIS A 1 115 ? -2.232 7.667 -14.050 1.00 95.88 115 HIS A O 1
ATOM 922 N N . PHE A 1 116 ? -3.037 5.604 -14.400 1.00 95.56 116 PHE A N 1
ATOM 923 C CA . PHE A 1 116 ? -4.097 5.726 -13.396 1.00 95.56 116 PHE A CA 1
ATOM 924 C C . PHE A 1 116 ? -3.604 5.487 -11.967 1.00 95.56 116 PHE A C 1
ATOM 926 O O . PHE A 1 116 ? -4.090 6.164 -11.060 1.00 95.56 116 PHE A O 1
ATOM 933 N N . ALA A 1 117 ? -2.656 4.570 -11.757 1.00 96.75 117 ALA A N 1
ATOM 934 C CA . ALA A 1 117 ? -2.082 4.301 -10.440 1.00 96.75 117 ALA A CA 1
ATOM 935 C C . ALA A 1 117 ? -1.366 5.541 -9.878 1.00 96.75 117 ALA A C 1
ATOM 937 O O . ALA A 1 117 ? -1.605 5.930 -8.738 1.00 96.75 117 ALA A O 1
ATOM 938 N N . LEU A 1 118 ? -0.592 6.246 -10.710 1.00 97.81 118 LEU A N 1
ATOM 939 C CA . LEU A 1 118 ? 0.134 7.457 -10.305 1.00 97.81 118 LEU A CA 1
ATOM 940 C C . LEU A 1 118 ? -0.782 8.590 -9.823 1.00 97.81 118 LEU A C 1
ATOM 942 O O . LEU A 1 118 ? -0.406 9.347 -8.934 1.00 97.81 118 LEU A O 1
ATOM 946 N N . LYS A 1 119 ? -2.003 8.699 -10.361 1.00 97.44 119 LYS A N 1
ATOM 947 C CA . LYS A 1 119 ? -2.978 9.724 -9.940 1.00 97.44 119 LYS A CA 1
ATOM 948 C C . LYS A 1 119 ? -3.537 9.499 -8.537 1.00 97.44 119 LYS A C 1
ATOM 950 O O . LYS A 1 119 ? -4.159 10.407 -7.995 1.00 97.44 119 LYS A O 1
ATOM 955 N N . ARG A 1 120 ? -3.393 8.290 -7.992 1.00 96.81 120 ARG A N 1
ATOM 956 C CA . ARG A 1 120 ? -3.918 7.923 -6.672 1.00 96.81 120 ARG A CA 1
ATOM 957 C C . ARG A 1 120 ? -2.929 8.198 -5.546 1.00 96.81 120 ARG A C 1
ATOM 959 O O . ARG A 1 120 ? -3.358 8.207 -4.401 1.00 96.81 120 ARG A O 1
ATOM 966 N N . ILE A 1 121 ? -1.656 8.430 -5.870 1.00 98.19 121 ILE A N 1
ATOM 967 C CA . ILE A 1 121 ? -0.625 8.757 -4.886 1.00 98.19 121 ILE A CA 1
ATOM 968 C C . ILE A 1 121 ? -0.843 10.177 -4.353 1.00 98.19 121 ILE A C 1
ATOM 970 O O . ILE A 1 121 ? -0.978 11.127 -5.130 1.00 98.19 121 ILE A O 1
ATOM 974 N N . VAL A 1 122 ? -0.839 10.337 -3.030 1.00 98.00 122 VAL A N 1
ATOM 975 C CA . VAL A 1 122 ? -1.175 11.605 -2.369 1.00 98.00 122 VAL A CA 1
ATOM 976 C C . VAL A 1 122 ? 0.032 12.256 -1.699 1.00 98.00 122 VAL A C 1
ATOM 978 O O . VAL A 1 122 ? 0.260 13.450 -1.915 1.00 98.00 122 VAL A O 1
ATOM 981 N N . THR A 1 123 ? 0.801 11.512 -0.904 1.00 98.25 123 THR A N 1
ATOM 982 C CA . THR A 1 123 ? 1.906 12.053 -0.099 1.00 98.25 123 THR A CA 1
ATOM 983 C C . THR A 1 123 ? 3.135 12.364 -0.951 1.00 98.25 123 THR A C 1
ATOM 985 O O . THR A 1 123 ? 3.432 11.684 -1.934 1.00 98.25 123 THR A O 1
ATOM 988 N N . GLU A 1 124 ? 3.884 13.403 -0.576 1.00 98.19 124 GLU A N 1
ATOM 989 C CA . GLU A 1 124 ? 5.063 13.832 -1.340 1.00 98.19 124 GLU A CA 1
ATOM 990 C C . GLU A 1 124 ? 6.170 12.768 -1.342 1.00 98.19 124 GLU A C 1
ATOM 992 O O . GLU A 1 124 ? 6.731 12.467 -2.396 1.00 98.19 124 GLU A O 1
ATOM 997 N N . ASN A 1 125 ? 6.416 12.118 -0.199 1.00 98.38 125 ASN A N 1
ATOM 998 C CA . ASN A 1 125 ? 7.381 11.018 -0.099 1.00 98.38 125 ASN A CA 1
ATOM 999 C C . ASN A 1 125 ? 7.029 9.860 -1.049 1.00 98.38 125 ASN A C 1
ATOM 1001 O O . ASN A 1 125 ? 7.911 9.313 -1.716 1.00 98.38 125 ASN A O 1
ATOM 1005 N N . ALA A 1 126 ? 5.744 9.511 -1.165 1.00 98.62 126 ALA A N 1
ATOM 1006 C CA . ALA A 1 126 ? 5.298 8.469 -2.081 1.00 98.62 126 ALA A CA 1
ATOM 1007 C C . ALA A 1 126 ? 5.418 8.884 -3.554 1.00 98.62 126 ALA A C 1
ATOM 1009 O O . ALA A 1 126 ? 5.820 8.067 -4.380 1.00 98.62 126 ALA A O 1
ATOM 1010 N N . LYS A 1 127 ? 5.142 10.151 -3.899 1.00 98.69 127 LYS A N 1
ATOM 1011 C CA . LYS A 1 127 ? 5.349 10.669 -5.266 1.00 98.69 127 LYS A CA 1
ATOM 1012 C C . LYS A 1 127 ? 6.815 10.595 -5.676 1.00 98.69 127 LYS A C 1
ATOM 1014 O O . LYS A 1 127 ? 7.115 10.153 -6.783 1.00 98.69 127 LYS A O 1
ATOM 1019 N N . MET A 1 128 ? 7.721 10.989 -4.779 1.00 98.50 128 MET A N 1
ATOM 1020 C CA . MET A 1 128 ? 9.164 10.892 -5.012 1.00 98.50 128 MET A CA 1
ATOM 1021 C C . MET A 1 128 ? 9.595 9.437 -5.221 1.00 98.50 128 MET A C 1
ATOM 1023 O O . MET A 1 128 ? 10.305 9.143 -6.180 1.00 98.50 128 MET A O 1
ATOM 1027 N N . MET A 1 129 ? 9.119 8.518 -4.376 1.00 98.56 129 MET A N 1
ATOM 1028 C CA . MET A 1 129 ? 9.411 7.088 -4.511 1.00 98.56 129 MET A CA 1
ATOM 1029 C C . MET A 1 129 ? 8.871 6.508 -5.825 1.00 98.56 129 MET A C 1
ATOM 1031 O O . MET A 1 129 ? 9.591 5.795 -6.520 1.00 98.56 129 MET A O 1
ATOM 1035 N N . ALA A 1 130 ? 7.630 6.833 -6.197 1.00 98.56 130 ALA A N 1
ATOM 1036 C CA . ALA A 1 130 ? 7.033 6.387 -7.452 1.00 98.56 130 ALA A CA 1
ATOM 1037 C C . ALA A 1 130 ? 7.822 6.896 -8.667 1.00 98.56 130 ALA A C 1
ATOM 1039 O O . ALA A 1 130 ? 8.060 6.136 -9.603 1.00 98.56 130 ALA A O 1
ATOM 1040 N N . GLN A 1 131 ? 8.274 8.153 -8.644 1.00 98.31 131 GLN A N 1
ATOM 1041 C CA . GLN A 1 131 ? 9.085 8.719 -9.719 1.00 98.31 131 GLN A CA 1
ATOM 1042 C C . GLN A 1 131 ? 10.422 7.986 -9.882 1.00 98.31 131 GLN A C 1
ATOM 1044 O O . GLN A 1 131 ? 10.811 7.706 -11.016 1.00 98.31 131 GLN A O 1
ATOM 1049 N N . GLU A 1 132 ? 11.085 7.647 -8.774 1.00 98.00 132 GLU A N 1
ATOM 1050 C CA . GLU A 1 132 ? 12.329 6.873 -8.802 1.00 98.00 132 GLU A CA 1
ATOM 1051 C C . GLU A 1 132 ? 12.089 5.486 -9.413 1.00 98.00 132 GLU A C 1
ATOM 1053 O O . GLU A 1 132 ? 12.759 5.116 -10.376 1.00 98.00 132 GLU A O 1
ATOM 1058 N N . ILE A 1 133 ? 11.052 4.774 -8.946 1.00 97.94 133 ILE A N 1
ATOM 1059 C CA . ILE A 1 133 ? 10.662 3.450 -9.462 1.00 97.94 133 ILE A CA 1
ATOM 1060 C C . ILE A 1 133 ? 10.456 3.477 -10.981 1.00 97.94 133 ILE A C 1
ATOM 1062 O O . ILE A 1 133 ? 10.895 2.565 -11.679 1.00 97.94 133 ILE A O 1
ATOM 1066 N N . LEU A 1 134 ? 9.807 4.515 -11.517 1.00 97.31 134 LEU A N 1
ATOM 1067 C CA . LEU A 1 134 ? 9.563 4.630 -12.958 1.00 97.31 134 LEU A CA 1
ATOM 1068 C C . LEU A 1 134 ? 10.842 4.823 -13.777 1.00 97.31 134 LEU A C 1
ATOM 1070 O O . LEU A 1 134 ? 10.873 4.440 -14.946 1.00 97.31 134 LEU A O 1
ATOM 1074 N N . THR A 1 135 ? 11.880 5.421 -13.194 1.00 96.62 135 THR A N 1
ATOM 1075 C CA . THR A 1 135 ? 13.152 5.684 -13.880 1.00 96.62 135 THR A CA 1
ATOM 1076 C C . THR A 1 135 ? 14.202 4.596 -13.675 1.00 96.62 135 THR A C 1
ATOM 1078 O O . THR A 1 135 ? 15.169 4.548 -14.432 1.00 96.62 135 THR A O 1
ATOM 1081 N N . THR A 1 136 ? 14.019 3.711 -12.694 1.00 95.69 136 THR A N 1
ATOM 1082 C CA . THR A 1 136 ? 14.901 2.563 -12.453 1.00 95.69 136 THR A CA 1
ATOM 1083 C C . THR A 1 136 ? 14.481 1.362 -13.306 1.00 95.69 136 THR A C 1
ATOM 1085 O O . THR A 1 136 ? 13.296 1.042 -13.421 1.00 95.69 136 THR A O 1
ATOM 1088 N N . ASP A 1 137 ? 15.437 0.658 -13.909 1.00 94.62 137 ASP A N 1
ATOM 1089 C CA . ASP A 1 137 ? 15.172 -0.622 -14.575 1.00 94.62 137 ASP A CA 1
ATOM 1090 C C . ASP A 1 137 ? 15.012 -1.734 -13.525 1.00 94.62 137 ASP A C 1
ATOM 1092 O O . ASP A 1 137 ? 15.806 -1.855 -12.589 1.00 94.62 137 ASP A O 1
ATOM 1096 N N . SER A 1 138 ? 13.967 -2.556 -13.663 1.00 93.38 138 SER A N 1
ATOM 1097 C CA . SER A 1 138 ? 13.603 -3.574 -12.664 1.00 93.38 138 SER A CA 1
ATOM 1098 C C . SER A 1 138 ? 14.672 -4.651 -12.428 1.00 93.38 138 SER A C 1
ATOM 1100 O O . SER A 1 138 ? 14.609 -5.366 -11.423 1.00 93.38 138 SER A O 1
ATOM 1102 N N . THR A 1 139 ? 15.677 -4.768 -13.301 1.00 93.81 139 THR A N 1
ATOM 1103 C CA . THR A 1 139 ? 16.793 -5.715 -13.150 1.00 93.81 139 THR A CA 1
ATOM 1104 C C . THR A 1 139 ? 18.010 -5.136 -12.430 1.00 93.81 139 THR A C 1
ATOM 1106 O O . THR A 1 139 ? 18.843 -5.906 -11.949 1.00 93.81 139 THR A O 1
ATOM 1109 N N . ASP A 1 140 ? 18.099 -3.813 -12.269 1.00 93.06 140 ASP A N 1
ATOM 1110 C CA . ASP A 1 140 ? 19.317 -3.143 -11.788 1.00 93.06 140 ASP A CA 1
ATOM 1111 C C . ASP A 1 140 ? 19.694 -3.516 -10.338 1.00 93.06 140 ASP A C 1
ATOM 1113 O O . ASP A 1 140 ? 20.846 -3.353 -9.937 1.00 93.06 140 ASP A O 1
ATOM 1117 N N . TRP A 1 141 ? 18.766 -4.070 -9.545 1.00 90.44 141 TRP A N 1
ATOM 1118 C CA . TRP A 1 141 ? 19.053 -4.502 -8.169 1.00 90.44 141 TRP A CA 1
ATOM 1119 C C . TRP A 1 141 ? 19.902 -5.782 -8.073 1.00 90.44 141 TRP A C 1
ATOM 1121 O O . TRP A 1 141 ? 20.548 -6.005 -7.049 1.00 90.44 141 TRP A O 1
ATOM 1131 N N . TRP A 1 142 ? 19.902 -6.631 -9.107 1.00 89.19 142 TRP A N 1
ATOM 1132 C CA . TRP A 1 142 ? 20.646 -7.902 -9.122 1.00 89.19 142 TRP A CA 1
ATOM 1133 C C . TRP A 1 142 ? 21.534 -8.082 -10.351 1.00 89.19 142 TRP A C 1
ATOM 1135 O O . TRP A 1 142 ? 22.423 -8.937 -10.333 1.00 89.19 142 TRP A O 1
ATOM 1145 N N . PHE A 1 143 ? 21.304 -7.309 -11.412 1.00 84.94 143 PHE A N 1
ATOM 1146 C CA . PHE A 1 143 ? 21.998 -7.453 -12.680 1.00 84.94 143 PHE A CA 1
ATOM 1147 C C . PHE A 1 143 ? 22.845 -6.220 -12.993 1.00 84.94 143 PHE A C 1
ATOM 1149 O O . PHE A 1 143 ? 22.374 -5.242 -13.573 1.00 84.94 143 PHE A O 1
ATOM 1156 N N . ASP A 1 144 ? 24.132 -6.288 -12.643 1.00 81.81 144 ASP A N 1
ATOM 1157 C CA . ASP A 1 144 ? 25.102 -5.285 -13.078 1.00 81.81 144 ASP A CA 1
ATOM 1158 C C . ASP A 1 144 ? 25.450 -5.495 -14.560 1.00 81.81 144 ASP A C 1
ATOM 1160 O O . ASP A 1 144 ? 26.245 -6.357 -14.936 1.00 81.81 144 ASP A O 1
ATOM 1164 N N . LYS A 1 145 ? 24.847 -4.668 -15.416 1.00 74.38 145 LYS A N 1
ATOM 1165 C CA . LYS A 1 145 ? 25.050 -4.673 -16.874 1.00 74.38 145 LYS A CA 1
ATOM 1166 C C . LYS A 1 145 ? 26.456 -4.206 -17.293 1.00 74.38 145 LYS A C 1
ATOM 1168 O O . LYS A 1 145 ? 26.760 -4.231 -18.484 1.00 74.38 145 LYS A O 1
ATOM 1173 N N . LYS A 1 146 ? 27.299 -3.739 -16.358 1.00 70.25 146 LYS A N 1
ATOM 1174 C CA . LYS A 1 146 ? 28.634 -3.175 -16.634 1.00 70.25 146 LYS A CA 1
ATOM 1175 C C . LYS A 1 146 ? 29.790 -4.143 -16.380 1.00 70.25 146 LYS A C 1
ATOM 1177 O O . LYS A 1 146 ? 30.931 -3.790 -16.672 1.00 70.25 146 LYS A O 1
ATOM 1182 N N . THR A 1 147 ? 29.539 -5.332 -15.839 1.00 64.00 147 THR A N 1
ATOM 1183 C CA . THR A 1 147 ? 30.591 -6.329 -15.600 1.00 64.00 147 THR A CA 1
ATOM 1184 C C . THR A 1 147 ? 30.773 -7.246 -16.818 1.00 64.00 147 THR A C 1
ATOM 1186 O O . THR A 1 147 ? 29.812 -7.547 -17.519 1.00 64.00 147 THR A O 1
ATOM 1189 N N . ASP A 1 148 ? 31.991 -7.734 -17.083 1.00 59.19 148 ASP A N 1
ATOM 1190 C CA . ASP A 1 148 ? 32.218 -8.803 -18.071 1.00 59.19 148 ASP A CA 1
ATOM 1191 C C . ASP A 1 148 ? 31.580 -10.107 -17.554 1.00 59.19 148 ASP A C 1
ATOM 1193 O O . ASP A 1 148 ? 32.128 -10.808 -16.703 1.00 59.19 148 ASP A O 1
ATOM 1197 N N . LEU A 1 149 ? 30.378 -10.419 -18.045 1.00 57.16 149 LEU A N 1
ATOM 1198 C CA . LEU A 1 149 ? 29.468 -11.456 -17.533 1.00 57.16 149 LEU A CA 1
ATOM 1199 C C . LEU A 1 149 ? 29.883 -12.909 -17.845 1.00 57.16 149 LEU A C 1
ATOM 1201 O O . LEU A 1 149 ? 29.035 -13.793 -17.973 1.00 57.16 149 LEU A O 1
ATOM 1205 N N . TRP A 1 150 ? 31.179 -13.213 -17.932 1.00 53.53 150 TRP A N 1
ATOM 1206 C CA . TRP A 1 150 ? 31.655 -14.596 -18.068 1.00 53.53 150 TRP A CA 1
ATOM 1207 C C . TRP A 1 150 ? 31.899 -15.246 -16.699 1.00 53.53 150 TRP A C 1
ATOM 1209 O O . TRP A 1 150 ? 33.015 -15.632 -16.346 1.00 53.53 150 TRP A O 1
ATOM 1219 N N . VAL A 1 151 ? 30.837 -15.363 -15.895 1.00 61.31 151 VAL A N 1
ATOM 1220 C CA . VAL A 1 151 ? 30.889 -16.014 -14.579 1.00 61.31 151 VAL A CA 1
ATOM 1221 C C . VAL A 1 151 ? 30.371 -17.446 -14.707 1.00 61.31 151 VAL A C 1
ATOM 1223 O O . VAL A 1 151 ? 29.169 -17.696 -14.734 1.00 61.31 151 VAL A O 1
ATOM 1226 N N . ASN A 1 152 ? 31.281 -18.420 -14.775 1.00 59.38 152 ASN A N 1
ATOM 1227 C CA . ASN A 1 152 ? 30.910 -19.815 -14.538 1.00 59.38 152 ASN A CA 1
ATOM 1228 C C . ASN A 1 152 ? 30.506 -19.935 -13.063 1.00 59.38 152 ASN A C 1
ATOM 1230 O O . ASN A 1 152 ? 31.308 -19.585 -12.195 1.00 59.38 152 ASN A O 1
ATOM 1234 N N . GLY A 1 153 ? 29.282 -20.401 -12.784 1.00 57.06 153 GLY A N 1
ATOM 1235 C CA . GLY A 1 153 ? 28.768 -20.599 -11.422 1.00 57.06 153 GLY A CA 1
ATOM 1236 C C . GLY A 1 153 ? 29.748 -21.360 -10.512 1.00 57.06 153 GLY A C 1
ATOM 1237 O O . GLY A 1 153 ? 30.690 -21.987 -11.007 1.00 57.06 153 GLY A O 1
ATOM 1238 N N . PRO A 1 154 ? 29.570 -21.310 -9.178 1.00 60.44 154 PRO A N 1
ATOM 1239 C CA . PRO A 1 154 ? 30.573 -21.787 -8.233 1.00 60.44 154 PRO A CA 1
ATOM 1240 C C . PRO A 1 154 ? 31.016 -23.211 -8.580 1.00 60.44 154 PRO A C 1
ATOM 1242 O O . PRO A 1 154 ? 30.229 -24.158 -8.537 1.00 60.44 154 PRO A O 1
ATOM 1245 N N . LYS A 1 155 ? 32.301 -23.374 -8.930 1.00 57.03 155 LYS A N 1
ATOM 1246 C CA . LYS A 1 155 ? 32.914 -24.699 -9.010 1.00 57.03 155 LYS A CA 1
ATOM 1247 C C . LYS A 1 155 ? 32.803 -25.295 -7.614 1.00 57.03 155 LYS A C 1
ATOM 1249 O O . LYS A 1 155 ? 33.510 -24.858 -6.708 1.00 57.03 155 LYS A O 1
ATOM 1254 N N . ASN A 1 156 ? 31.916 -26.275 -7.445 1.00 50.81 156 ASN A N 1
ATOM 1255 C CA . ASN A 1 156 ? 31.853 -27.136 -6.269 1.00 50.81 156 ASN A CA 1
ATOM 1256 C C . ASN A 1 156 ? 33.178 -27.906 -6.146 1.00 50.81 156 ASN A C 1
ATOM 1258 O O . ASN A 1 156 ? 33.259 -29.096 -6.443 1.00 50.81 156 ASN A O 1
ATOM 1262 N N . ASN A 1 157 ? 34.238 -27.236 -5.699 1.00 48.81 157 ASN A N 1
ATOM 1263 C CA . ASN A 1 157 ? 35.453 -27.881 -5.241 1.00 48.81 157 ASN A CA 1
ATOM 1264 C C . ASN A 1 157 ? 35.147 -28.484 -3.869 1.00 48.81 157 ASN A C 1
ATOM 1266 O O . ASN A 1 157 ? 35.549 -27.964 -2.830 1.00 48.81 157 ASN A O 1
ATOM 1270 N N . LYS A 1 158 ? 34.441 -29.622 -3.876 1.00 47.94 158 LYS A N 1
ATOM 1271 C CA . LYS A 1 158 ? 34.566 -30.612 -2.808 1.00 47.94 158 LYS A CA 1
ATOM 1272 C C . LYS A 1 158 ? 36.035 -31.030 -2.777 1.00 47.94 158 LYS A C 1
ATOM 1274 O O . LYS A 1 158 ? 36.438 -31.935 -3.501 1.00 47.94 158 LYS A O 1
ATOM 1279 N N . LYS A 1 159 ? 36.850 -30.367 -1.957 1.00 41.19 159 LYS A N 1
ATOM 1280 C CA . LYS A 1 159 ? 38.112 -30.958 -1.518 1.00 41.19 159 LYS A CA 1
ATOM 1281 C C . LYS A 1 159 ? 37.755 -32.088 -0.559 1.00 41.19 159 LYS A C 1
ATOM 1283 O O . LYS A 1 159 ? 37.403 -31.862 0.594 1.00 41.19 159 LYS A O 1
ATOM 1288 N N . SER A 1 160 ? 37.743 -33.301 -1.097 1.00 43.88 160 SER A N 1
ATOM 1289 C CA . SER A 1 160 ? 37.762 -34.536 -0.330 1.00 43.88 160 SER A CA 1
ATOM 1290 C C . SER A 1 160 ? 39.132 -34.706 0.332 1.00 43.88 160 SER A C 1
ATOM 1292 O O . SER A 1 160 ? 40.118 -34.747 -0.399 1.00 43.88 160 SER A O 1
ATOM 1294 N N . LYS A 1 161 ? 39.105 -34.897 1.658 1.00 36.91 161 LYS A N 1
ATOM 1295 C CA . LYS A 1 161 ? 40.160 -35.385 2.569 1.00 36.91 161 LYS A CA 1
ATOM 1296 C C . LYS A 1 161 ? 41.435 -34.553 2.700 1.00 36.91 161 LYS A C 1
ATOM 1298 O O . LYS A 1 161 ? 42.172 -34.393 1.709 1.00 36.91 161 LYS A O 1
#

Radius of gyration: 20.12 Å; chains: 1; bounding box: 61×49×45 Å

Secondary structure (DSSP, 8-state):
-HHHHHHHHHHHHTSTTS-HHHHHHHHHHTTTTHHHH----TTGGGT----HHHHHHHHHTTSTTHHHHHHHHHHHHH--SHHHHHHHHHHHHHHHHHHHHHHHTT-TTHHHHHHHHHTT--SHHHHHHHHHHHHS-TTTTT--TTS----PPP-------

pLDDT: mean 92.16, std 13.23, range [36.91, 98.88]